Protein AF-A0A641MCK8-F1 (afdb_monomer_lite)

Organism: NCBI:txid291644

Radius of gyration: 27.76 Å; chains: 1; bounding box: 71×46×67 Å

Sequence (167 aa):
MERKKITFDSFIRGTICCVLIIGLLMLVERLSGVLLPFFLAWLIAYMIYPLVKLFQYKLRFKSRVLSIFCALISITIIGITAFYFLVPPMLEEFGKVKDLLVLYFTNGISHNSNVPQSLSDFIHENIDMNTLNRILSEENIINTIKNTVPKLWMLLSESINFLFSIL

Structure (mmCIF, N/CA/C/O backbone):
data_AF-A0A641MCK8-F1
#
_entry.id   AF-A0A641MCK8-F1
#
loop_
_atom_site.group_PDB
_atom_site.id
_atom_site.type_symbol
_atom_site.label_atom_id
_atom_site.label_alt_id
_atom_site.label_comp_id
_atom_site.label_asym_id
_atom_site.label_entity_id
_atom_site.label_seq_id
_atom_site.pdbx_PDB_ins_code
_atom_site.Cartn_x
_atom_site.Cartn_y
_atom_site.Cartn_z
_atom_site.occupancy
_atom_site.B_iso_or_equiv
_atom_site.auth_seq_id
_atom_site.auth_comp_id
_atom_site.auth_asym_id
_atom_site.auth_atom_id
_atom_site.pdbx_PDB_model_num
ATOM 1 N N . MET A 1 1 ? -54.831 -28.134 -7.114 1.00 45.59 1 MET A N 1
ATOM 2 C CA . MET A 1 1 ? -53.852 -27.030 -7.234 1.00 45.59 1 MET A CA 1
ATOM 3 C C . MET A 1 1 ? -54.202 -25.972 -6.199 1.00 45.59 1 MET A C 1
ATOM 5 O O . MET A 1 1 ? -55.122 -25.192 -6.414 1.00 45.59 1 MET A O 1
ATOM 9 N N . GLU A 1 2 ? -53.555 -26.008 -5.035 1.00 46.28 2 GLU A N 1
ATOM 10 C CA . GLU A 1 2 ? -53.846 -25.075 -3.943 1.00 46.28 2 GLU A CA 1
ATOM 11 C C . GLU A 1 2 ? -53.277 -23.687 -4.258 1.00 46.28 2 GLU A C 1
ATOM 13 O O . GLU A 1 2 ? -52.078 -23.506 -4.475 1.00 46.28 2 GLU A O 1
ATOM 18 N N . ARG A 1 3 ? -54.159 -22.687 -4.317 1.00 57.88 3 ARG A N 1
ATOM 19 C CA . ARG A 1 3 ? -53.800 -21.285 -4.546 1.00 57.88 3 ARG A CA 1
ATOM 20 C C . ARG A 1 3 ? -53.148 -20.743 -3.272 1.00 57.88 3 ARG A C 1
ATOM 22 O O . ARG A 1 3 ? -53.855 -20.313 -2.362 1.00 57.88 3 ARG A O 1
ATOM 29 N N . LYS A 1 4 ? -51.809 -20.761 -3.204 1.00 58.38 4 LYS A N 1
ATOM 30 C CA . LYS A 1 4 ? -51.037 -20.032 -2.183 1.00 58.38 4 LYS A CA 1
ATOM 31 C C . LYS A 1 4 ? -51.450 -18.562 -2.230 1.00 58.38 4 LYS A C 1
ATOM 33 O O . LYS A 1 4 ? -51.102 -17.838 -3.161 1.00 58.38 4 LYS A O 1
ATOM 38 N N . LYS A 1 5 ? -52.238 -18.133 -1.246 1.00 55.06 5 LYS A N 1
ATOM 39 C CA . LYS A 1 5 ? -52.561 -16.723 -1.048 1.00 55.06 5 LYS A CA 1
ATOM 40 C C . LYS A 1 5 ? -51.246 -16.022 -0.723 1.00 55.06 5 LYS A C 1
ATOM 42 O O . LYS A 1 5 ? -50.540 -16.443 0.189 1.00 55.06 5 LYS A O 1
ATOM 47 N N . ILE A 1 6 ? -50.903 -14.990 -1.487 1.00 61.06 6 ILE A N 1
ATOM 48 C CA . ILE A 1 6 ? -49.858 -14.047 -1.095 1.00 61.06 6 ILE A CA 1
ATOM 49 C C . ILE A 1 6 ? -50.398 -13.369 0.165 1.00 61.06 6 ILE A C 1
ATOM 51 O O . ILE A 1 6 ? -51.227 -12.467 0.094 1.00 61.06 6 ILE A O 1
ATOM 55 N N . THR A 1 7 ? -50.047 -13.903 1.331 1.00 70.75 7 THR A N 1
ATOM 56 C CA . THR A 1 7 ? -50.445 -13.330 2.612 1.00 70.75 7 THR A CA 1
ATOM 57 C C . THR A 1 7 ? -49.751 -11.979 2.725 1.00 70.75 7 THR A C 1
ATOM 59 O O . THR A 1 7 ? -48.529 -11.914 2.588 1.00 70.75 7 THR A O 1
ATOM 62 N N . PHE A 1 8 ? -50.514 -10.910 2.965 1.00 67.69 8 PHE A N 1
ATOM 63 C CA . PHE A 1 8 ? -49.993 -9.546 3.122 1.00 67.69 8 PHE A CA 1
ATOM 64 C C . PHE A 1 8 ? -48.802 -9.475 4.095 1.00 67.69 8 PHE A C 1
ATOM 66 O O . PHE A 1 8 ? -47.873 -8.716 3.848 1.00 67.69 8 PHE A O 1
ATOM 73 N N . ASP A 1 9 ? -48.764 -10.331 5.122 1.00 75.94 9 ASP A N 1
ATOM 74 C CA . ASP A 1 9 ? -47.626 -10.479 6.045 1.00 75.94 9 ASP A CA 1
ATOM 75 C C . ASP A 1 9 ? -46.297 -10.797 5.333 1.00 75.94 9 ASP A C 1
ATOM 77 O O . ASP A 1 9 ? -45.267 -10.176 5.597 1.00 75.94 9 ASP A O 1
ATOM 81 N N . SER A 1 10 ? -46.318 -11.722 4.369 1.00 76.81 10 SER A N 1
ATOM 82 C CA . SER A 1 10 ? -45.121 -12.113 3.622 1.00 76.81 10 SER A CA 1
ATOM 83 C C . SER A 1 10 ? -44.692 -11.036 2.622 1.00 76.81 10 SER A C 1
ATOM 85 O O . SER A 1 10 ? -43.500 -10.903 2.352 1.00 76.81 10 SER A O 1
ATOM 87 N N . PHE A 1 11 ? -45.643 -10.258 2.092 1.00 83.31 11 PHE A N 1
ATOM 88 C CA . PHE A 1 11 ? -45.353 -9.124 1.211 1.00 83.31 11 PHE A CA 1
ATOM 89 C C . PHE A 1 11 ? -44.727 -7.968 1.998 1.00 83.31 11 PHE A C 1
ATOM 91 O O . PHE A 1 11 ? -43.650 -7.507 1.640 1.00 83.31 11 PHE A O 1
ATOM 98 N N . ILE A 1 12 ? -45.329 -7.583 3.127 1.00 87.50 12 ILE A N 1
ATOM 99 C CA . ILE A 1 12 ? -44.845 -6.512 4.011 1.00 87.50 12 ILE A CA 1
ATOM 100 C C . ILE A 1 12 ? -43.439 -6.824 4.534 1.00 87.50 12 ILE A C 1
ATOM 102 O O . ILE A 1 12 ? -42.566 -5.958 4.508 1.00 87.50 12 ILE A O 1
ATOM 106 N N . ARG A 1 13 ? -43.180 -8.072 4.943 1.00 89.06 13 ARG A N 1
ATOM 107 C CA . ARG A 1 13 ? -41.845 -8.507 5.380 1.00 89.06 13 ARG A CA 1
ATOM 108 C C . ARG A 1 13 ? -40.806 -8.398 4.260 1.00 89.06 13 ARG A C 1
ATOM 110 O O . ARG A 1 13 ? -39.683 -7.966 4.512 1.00 89.06 13 ARG A O 1
ATOM 117 N N . GLY A 1 14 ? -41.189 -8.742 3.029 1.00 89.12 14 GLY A N 1
ATOM 118 C CA . GLY A 1 14 ? -40.351 -8.564 1.843 1.00 89.12 14 GLY A CA 1
ATOM 119 C C . GLY A 1 14 ? -40.072 -7.091 1.541 1.00 89.12 14 GLY A C 1
ATOM 120 O O . GLY A 1 14 ? -38.919 -6.713 1.355 1.00 89.12 14 GLY A O 1
ATOM 121 N N . THR A 1 15 ? -41.100 -6.239 1.570 1.00 91.44 15 THR A N 1
ATOM 122 C CA . THR A 1 15 ? -40.969 -4.800 1.306 1.00 91.44 15 THR A CA 1
ATOM 123 C C . THR A 1 15 ? -40.098 -4.104 2.349 1.00 91.44 15 THR A C 1
ATOM 125 O O . THR A 1 15 ? -39.221 -3.330 1.978 1.00 91.44 15 THR A O 1
ATOM 128 N N . ILE A 1 16 ? -40.268 -4.414 3.640 1.00 93.38 16 ILE A N 1
ATOM 129 C CA . ILE A 1 16 ? -39.422 -3.875 4.717 1.00 93.38 16 ILE A CA 1
ATOM 130 C C . ILE A 1 16 ? -37.962 -4.295 4.523 1.00 93.38 16 ILE A C 1
ATOM 132 O O . ILE A 1 16 ? -37.068 -3.467 4.675 1.00 93.38 16 ILE A O 1
ATOM 136 N N . CYS A 1 17 ? -37.709 -5.550 4.138 1.00 92.00 17 CYS A N 1
ATOM 137 C CA . CYS A 1 17 ? -36.357 -6.032 3.855 1.00 92.00 17 CYS A CA 1
ATOM 138 C C . CYS A 1 17 ? -35.734 -5.300 2.655 1.00 92.00 17 CYS A C 1
ATOM 140 O O . CYS A 1 17 ? -34.597 -4.841 2.738 1.00 92.00 17 CYS A O 1
ATOM 142 N N . CYS A 1 18 ? -36.491 -5.107 1.569 1.00 92.44 18 CYS A N 1
ATOM 143 C CA . CYS A 1 18 ? -36.036 -4.328 0.416 1.00 92.44 18 CYS A CA 1
ATOM 144 C C . CYS A 1 18 ? -35.715 -2.876 0.788 1.00 92.44 18 CYS A C 1
ATOM 146 O O . CYS A 1 18 ? -34.659 -2.381 0.406 1.00 92.44 18 CYS A O 1
ATOM 148 N N . VAL A 1 19 ? -36.577 -2.204 1.557 1.00 95.25 19 VAL A N 1
ATOM 149 C CA . VAL A 1 19 ? -36.331 -0.826 2.017 1.00 95.25 19 VAL A CA 1
ATOM 150 C C . VAL A 1 19 ? -35.104 -0.759 2.927 1.00 95.25 19 VAL A C 1
ATOM 152 O O . VAL A 1 19 ? -34.295 0.152 2.779 1.00 95.25 19 VAL A O 1
ATOM 155 N N . LEU A 1 20 ? -34.913 -1.739 3.815 1.00 95.00 20 LEU A N 1
ATOM 156 C CA . LEU A 1 20 ? -33.715 -1.839 4.652 1.00 95.00 20 LEU A CA 1
ATOM 157 C C . LEU A 1 20 ? -32.442 -2.019 3.823 1.00 95.00 20 LEU A C 1
ATOM 159 O O . LEU A 1 20 ? -31.460 -1.328 4.074 1.00 95.00 20 LEU A O 1
ATOM 163 N N . ILE A 1 21 ? -32.455 -2.908 2.828 1.00 94.62 21 ILE A N 1
ATOM 164 C CA . ILE A 1 21 ? -31.308 -3.137 1.940 1.00 94.62 21 ILE A CA 1
ATOM 165 C C . ILE A 1 21 ? -30.988 -1.870 1.144 1.00 94.62 21 ILE A C 1
ATOM 167 O O . ILE A 1 21 ? -29.831 -1.468 1.093 1.00 94.62 21 ILE A O 1
ATOM 171 N N . ILE A 1 22 ? -31.997 -1.207 0.571 1.00 94.12 22 ILE A N 1
ATOM 172 C CA . ILE A 1 22 ? -31.810 0.045 -0.177 1.00 94.12 22 ILE A CA 1
ATOM 173 C C . ILE A 1 22 ? -31.269 1.144 0.743 1.00 94.12 22 ILE A C 1
ATOM 175 O O . ILE A 1 22 ? -30.312 1.823 0.383 1.00 94.12 22 ILE A O 1
ATOM 179 N N . GLY A 1 23 ? -31.820 1.286 1.951 1.00 92.56 23 GLY A N 1
ATOM 180 C CA . GLY A 1 23 ? -31.334 2.243 2.944 1.00 92.56 23 GLY A CA 1
ATOM 181 C C . GLY A 1 23 ? -29.886 1.975 3.358 1.00 92.56 23 GLY A C 1
ATOM 182 O O . GLY A 1 23 ? -29.091 2.908 3.444 1.00 92.56 23 GLY A O 1
ATOM 183 N N . LEU A 1 24 ? -29.516 0.705 3.550 1.00 89.81 24 LEU A N 1
ATOM 184 C CA . LEU A 1 24 ? -28.142 0.308 3.854 1.00 89.81 24 LEU A CA 1
ATOM 185 C C . LEU A 1 24 ? -27.202 0.595 2.677 1.00 89.81 24 LEU A C 1
ATOM 187 O O . LEU A 1 24 ? -26.108 1.105 2.894 1.00 89.81 24 LEU A O 1
ATOM 191 N N . LEU A 1 25 ? -27.624 0.318 1.441 1.00 87.94 25 LEU A N 1
ATOM 192 C CA . LEU A 1 25 ? -26.844 0.619 0.240 1.00 87.94 25 LEU A CA 1
ATOM 193 C C . LEU A 1 25 ? -26.625 2.126 0.072 1.00 87.94 25 LEU A C 1
ATOM 195 O O . LEU A 1 25 ? -25.490 2.533 -0.143 1.00 87.94 25 LEU A O 1
ATOM 199 N N . MET A 1 26 ? -27.656 2.959 0.262 1.00 87.50 26 MET A N 1
ATOM 200 C CA . MET A 1 26 ? -27.512 4.423 0.219 1.00 87.50 26 MET A CA 1
ATOM 201 C C . MET A 1 26 ? -26.602 4.947 1.338 1.00 87.50 26 MET A C 1
ATOM 203 O O . MET A 1 26 ? -25.835 5.889 1.132 1.00 87.50 26 MET A O 1
ATOM 207 N N . LEU A 1 27 ? -26.660 4.332 2.524 1.00 84.38 27 LEU A N 1
ATOM 208 C CA . LEU A 1 27 ? -25.774 4.665 3.637 1.00 84.38 27 LEU A CA 1
ATOM 209 C C . LEU A 1 27 ? -24.323 4.303 3.304 1.00 84.38 27 LEU A C 1
ATOM 211 O O . LEU A 1 27 ? -23.433 5.130 3.480 1.00 84.38 27 LEU A O 1
ATOM 215 N N . VAL A 1 28 ? -24.084 3.097 2.785 1.00 82.69 28 VAL A N 1
ATOM 216 C CA . VAL A 1 28 ? -22.754 2.645 2.363 1.00 82.69 28 VAL A CA 1
ATOM 217 C C . VAL A 1 28 ? -22.229 3.504 1.224 1.00 82.69 28 VAL A C 1
ATOM 219 O O . VAL A 1 28 ? -21.077 3.896 1.286 1.00 82.69 28 VAL A O 1
ATOM 222 N N . GLU A 1 29 ? -23.036 3.863 0.229 1.00 82.56 29 GLU A N 1
ATOM 223 C CA . GLU A 1 29 ? -22.617 4.720 -0.885 1.00 82.56 29 GLU A CA 1
ATOM 224 C C . GLU A 1 29 ? -22.204 6.115 -0.396 1.00 82.56 29 GLU A C 1
ATOM 226 O O . GLU A 1 29 ? -21.152 6.628 -0.780 1.00 82.56 29 GLU A O 1
ATOM 231 N N . ARG A 1 30 ? -22.964 6.695 0.541 1.00 80.06 30 ARG A N 1
ATOM 232 C CA . ARG A 1 30 ? -22.632 7.997 1.130 1.00 80.06 30 ARG A CA 1
ATOM 233 C C . ARG A 1 30 ? -21.417 7.943 2.053 1.00 80.06 30 ARG A C 1
ATOM 235 O O . ARG A 1 30 ? -20.645 8.898 2.091 1.00 80.06 30 ARG A O 1
ATOM 242 N N . LEU A 1 31 ? -21.234 6.846 2.787 1.00 76.75 31 LEU A N 1
ATOM 243 C CA . LEU A 1 31 ? -20.075 6.650 3.657 1.00 76.75 31 LEU A CA 1
ATOM 244 C C . LEU A 1 31 ? -18.862 6.101 2.906 1.00 76.75 31 LEU A C 1
ATOM 246 O O . LEU A 1 31 ? -17.759 6.220 3.424 1.00 76.75 31 LEU A O 1
ATOM 250 N N . SER A 1 32 ? -19.017 5.542 1.703 1.00 72.44 32 SER A N 1
ATOM 251 C CA . SER A 1 32 ? -17.943 4.905 0.929 1.00 72.44 32 SER A CA 1
ATOM 252 C C . SER A 1 32 ? -16.790 5.868 0.669 1.00 72.44 32 SER A C 1
ATOM 254 O O . SER A 1 32 ? -15.642 5.432 0.636 1.00 72.44 32 SER A O 1
ATOM 256 N N . GLY A 1 33 ? -17.074 7.170 0.554 1.00 75.94 33 GLY A N 1
ATOM 257 C CA . GLY A 1 33 ? -16.044 8.206 0.447 1.00 75.94 33 GLY A CA 1
ATOM 258 C C . GLY A 1 33 ? -15.035 8.190 1.602 1.00 75.94 33 GLY A C 1
ATOM 259 O O . GLY A 1 33 ? -13.867 8.477 1.382 1.00 75.94 33 GLY A O 1
ATOM 260 N N . VAL A 1 34 ? -15.448 7.775 2.804 1.00 78.94 34 VAL A N 1
ATOM 261 C CA . VAL A 1 34 ? -14.597 7.705 4.009 1.00 78.94 34 VAL A CA 1
ATOM 262 C C . VAL A 1 34 ? -14.321 6.255 4.431 1.00 78.94 34 VAL A C 1
ATOM 264 O O . VAL A 1 34 ? -13.250 5.932 4.939 1.00 78.94 34 VAL A O 1
ATOM 267 N N . LEU A 1 35 ? -15.262 5.342 4.193 1.00 80.12 35 LEU A N 1
ATOM 268 C CA . LEU A 1 35 ? -15.171 3.943 4.599 1.00 80.12 35 LEU A CA 1
ATOM 269 C C . LEU A 1 35 ? -14.120 3.186 3.789 1.00 80.12 35 LEU A C 1
ATOM 271 O O . LEU A 1 35 ? -13.372 2.393 4.350 1.00 80.12 35 LEU A O 1
ATOM 275 N N . LEU A 1 36 ? -14.053 3.433 2.480 1.00 78.50 36 LEU A N 1
ATOM 276 C CA . LEU A 1 36 ? -13.127 2.757 1.574 1.00 78.50 36 LEU A CA 1
ATOM 277 C C . LEU A 1 36 ? -11.661 3.141 1.866 1.00 78.50 36 LEU A C 1
ATOM 279 O O . LEU A 1 36 ? -10.859 2.232 2.093 1.00 78.50 36 LEU A O 1
ATOM 283 N N . PRO A 1 37 ? -11.290 4.435 1.966 1.00 78.06 37 PRO A N 1
ATOM 284 C CA . PRO A 1 37 ? -9.949 4.822 2.413 1.00 78.06 37 PRO A CA 1
ATOM 285 C C . PRO A 1 37 ? -9.637 4.367 3.847 1.00 78.06 37 PRO A C 1
ATOM 287 O O . PRO A 1 37 ? -8.511 3.944 4.104 1.00 78.06 37 PRO A O 1
ATOM 290 N N . PHE A 1 38 ? -10.609 4.370 4.769 1.00 79.75 38 PHE A N 1
ATOM 291 C CA . PHE A 1 38 ? -10.412 3.861 6.132 1.00 79.75 38 PHE A CA 1
ATOM 292 C C . PHE A 1 38 ? -10.142 2.350 6.165 1.00 79.75 38 PHE A C 1
ATOM 294 O O . PHE A 1 38 ? -9.190 1.900 6.803 1.00 79.75 38 PHE A O 1
ATOM 301 N N . PHE A 1 39 ? -10.942 1.561 5.445 1.00 82.81 39 PHE A N 1
ATOM 302 C CA . PHE A 1 39 ? -10.757 0.117 5.316 1.00 82.81 39 PHE A CA 1
ATOM 303 C C . PHE A 1 39 ? -9.405 -0.207 4.681 1.00 82.81 39 PHE A C 1
ATOM 305 O O . PHE A 1 39 ? -8.692 -1.084 5.165 1.00 82.81 39 PHE A O 1
ATOM 312 N N . LEU A 1 40 ? -9.017 0.543 3.646 1.00 84.00 40 LEU A N 1
ATOM 313 C CA . LEU A 1 40 ? -7.728 0.383 2.984 1.00 84.00 40 LEU A CA 1
ATOM 314 C C . LEU A 1 40 ? -6.562 0.721 3.924 1.00 84.00 40 LEU A C 1
ATOM 316 O O . LEU A 1 40 ? -5.610 -0.049 4.018 1.00 84.00 40 LEU A O 1
ATOM 320 N N . ALA A 1 41 ? -6.648 1.826 4.669 1.00 83.25 41 ALA A N 1
ATOM 321 C CA . ALA A 1 41 ? -5.639 2.200 5.657 1.00 83.25 41 ALA A CA 1
ATOM 322 C C . ALA A 1 41 ? -5.514 1.147 6.769 1.00 83.25 41 ALA A C 1
ATOM 324 O O . ALA A 1 41 ? -4.404 0.769 7.145 1.00 83.25 41 ALA A O 1
ATOM 325 N N . TRP A 1 42 ? -6.641 0.626 7.260 1.00 86.94 42 TRP A N 1
ATOM 326 C CA . TRP A 1 42 ? -6.667 -0.445 8.252 1.00 86.94 42 TRP A CA 1
ATOM 327 C C . TRP A 1 42 ? -6.063 -1.750 7.717 1.00 86.94 42 TRP A C 1
ATOM 329 O O . TRP A 1 42 ? -5.253 -2.371 8.405 1.00 86.94 42 TRP A O 1
ATOM 339 N N . LEU A 1 43 ? -6.383 -2.133 6.477 1.00 85.38 43 LEU A N 1
ATOM 340 C CA . LEU A 1 43 ? -5.808 -3.297 5.801 1.00 85.38 43 LEU A CA 1
ATOM 341 C C . LEU A 1 43 ? -4.283 -3.166 5.670 1.00 85.38 43 LEU A C 1
ATOM 343 O O . LEU A 1 43 ? -3.546 -4.087 6.025 1.00 85.38 43 LEU A O 1
ATOM 347 N N . ILE A 1 44 ? -3.801 -2.003 5.219 1.00 83.06 44 ILE A N 1
ATOM 348 C CA . ILE A 1 44 ? -2.366 -1.705 5.109 1.00 83.06 44 ILE A CA 1
ATOM 349 C C . ILE A 1 44 ? -1.704 -1.777 6.490 1.00 83.06 44 ILE A C 1
ATOM 351 O O . ILE A 1 44 ? -0.671 -2.426 6.651 1.00 83.06 44 ILE A O 1
ATOM 355 N N . ALA A 1 45 ? -2.311 -1.168 7.511 1.00 86.12 45 ALA A N 1
ATOM 356 C CA . ALA A 1 45 ? -1.800 -1.216 8.876 1.00 86.12 45 ALA A CA 1
ATOM 357 C C . ALA A 1 45 ? -1.723 -2.657 9.407 1.00 86.12 45 ALA A C 1
ATOM 359 O O . ALA A 1 45 ? -0.732 -3.026 10.041 1.00 86.12 45 ALA A O 1
ATOM 360 N N . TYR A 1 46 ? -2.726 -3.488 9.109 1.00 87.81 46 TYR A N 1
ATOM 361 C CA . TYR A 1 46 ? -2.738 -4.902 9.473 1.00 87.81 46 TYR A CA 1
ATOM 362 C C . TYR A 1 46 ? -1.612 -5.684 8.781 1.00 87.81 46 TYR A C 1
ATOM 364 O O . TYR A 1 46 ? -0.945 -6.483 9.434 1.00 87.81 46 TYR A O 1
ATOM 372 N N . MET A 1 47 ? -1.333 -5.413 7.500 1.00 83.75 47 MET A N 1
ATOM 373 C CA . MET A 1 47 ? -0.206 -6.029 6.783 1.00 83.75 47 MET A CA 1
ATOM 374 C C . MET A 1 47 ? 1.162 -5.590 7.321 1.00 83.75 47 MET A C 1
ATOM 376 O O . MET A 1 47 ? 2.094 -6.390 7.371 1.00 83.75 47 MET A O 1
ATOM 380 N N . ILE A 1 48 ? 1.291 -4.337 7.760 1.00 84.44 48 ILE A N 1
ATOM 381 C CA . ILE A 1 48 ? 2.534 -3.797 8.333 1.00 84.44 48 ILE A CA 1
ATOM 382 C C . ILE A 1 48 ? 2.756 -4.299 9.771 1.00 84.44 48 ILE A C 1
ATOM 384 O O . ILE A 1 48 ? 3.897 -4.480 10.199 1.00 84.44 48 ILE A O 1
ATOM 388 N N . TYR A 1 49 ? 1.692 -4.576 10.526 1.00 85.00 49 TYR A N 1
ATOM 389 C CA . TYR A 1 49 ? 1.759 -5.016 11.923 1.00 85.00 49 TYR A CA 1
ATOM 390 C C . TYR A 1 49 ? 2.697 -6.211 12.207 1.00 85.00 49 TYR A C 1
ATOM 392 O O . TYR A 1 49 ? 3.514 -6.099 13.129 1.00 85.00 49 TYR A O 1
ATOM 400 N N . PRO A 1 50 ? 2.665 -7.341 11.466 1.00 83.75 50 PRO A N 1
ATOM 401 C CA . PRO A 1 50 ? 3.609 -8.440 11.683 1.00 83.75 50 PRO A CA 1
ATOM 402 C C . PRO A 1 50 ? 5.062 -8.015 11.445 1.00 83.75 50 PRO A C 1
ATOM 404 O O . PRO A 1 50 ? 5.953 -8.461 12.170 1.00 83.75 50 PRO A O 1
ATOM 407 N N . LEU A 1 51 ? 5.308 -7.107 10.496 1.00 78.56 51 LEU A N 1
ATOM 408 C CA . LEU A 1 51 ? 6.638 -6.559 10.250 1.00 78.56 51 LEU A CA 1
ATOM 409 C C . LEU A 1 51 ? 7.101 -5.678 11.418 1.00 78.56 51 LEU A C 1
ATOM 411 O O . LEU A 1 51 ? 8.211 -5.846 11.917 1.00 78.56 51 LEU A O 1
ATOM 415 N N . VAL A 1 52 ? 6.231 -4.806 11.933 1.00 80.12 52 VAL A N 1
ATOM 416 C CA . VAL A 1 52 ? 6.510 -4.009 13.142 1.00 80.12 52 VAL A CA 1
ATOM 417 C C . VAL A 1 52 ? 6.826 -4.923 14.326 1.00 80.12 52 VAL A C 1
ATOM 419 O O . VAL A 1 52 ? 7.764 -4.663 15.079 1.00 80.12 52 VAL A O 1
ATOM 422 N N . LYS A 1 53 ? 6.092 -6.032 14.467 1.00 78.69 53 LYS A N 1
ATOM 423 C CA . LYS A 1 53 ? 6.336 -7.042 15.501 1.00 78.69 53 LYS A CA 1
ATOM 424 C C . LYS A 1 53 ? 7.707 -7.709 15.325 1.00 78.69 53 LYS A C 1
ATOM 426 O O . LYS A 1 53 ? 8.418 -7.896 16.308 1.00 78.69 53 LYS A O 1
ATOM 431 N N . LEU A 1 54 ? 8.132 -8.007 14.097 1.00 78.00 54 LEU A N 1
ATOM 432 C CA . LEU A 1 54 ? 9.485 -8.511 13.836 1.00 78.00 54 LEU A CA 1
ATOM 433 C C . LEU A 1 54 ? 10.558 -7.516 14.301 1.00 78.00 54 LEU A C 1
ATOM 435 O O . LEU A 1 54 ? 11.482 -7.918 15.003 1.00 78.00 54 LEU A O 1
ATOM 439 N N . PHE A 1 55 ? 10.409 -6.224 14.007 1.00 73.75 55 PHE A N 1
ATOM 440 C CA . PHE A 1 55 ? 11.347 -5.199 14.483 1.00 73.75 55 PHE A CA 1
ATOM 441 C C . PHE A 1 55 ? 11.327 -5.034 16.010 1.00 73.75 55 PHE A C 1
ATOM 443 O O . PHE A 1 55 ? 12.381 -4.948 16.640 1.00 73.75 55 PHE A O 1
ATOM 450 N N . GLN A 1 56 ? 10.148 -5.055 16.631 1.00 69.56 56 GLN A N 1
ATOM 451 C CA . GLN A 1 56 ? 10.013 -4.880 18.076 1.00 69.56 56 GLN A CA 1
ATOM 452 C C . GLN A 1 56 ? 10.602 -6.062 18.861 1.00 69.56 56 GLN A C 1
ATOM 454 O O . GLN A 1 56 ? 11.354 -5.864 19.815 1.00 69.56 56 GLN A O 1
ATOM 459 N N . TYR A 1 57 ? 10.282 -7.296 18.463 1.00 70.94 57 TYR A N 1
ATOM 460 C CA . TYR A 1 57 ? 10.653 -8.493 19.222 1.00 70.94 57 TYR A CA 1
ATOM 461 C C . TYR A 1 57 ? 12.015 -9.069 18.814 1.00 70.94 57 TYR A C 1
ATOM 463 O O . TYR A 1 57 ? 12.738 -9.564 19.677 1.00 70.94 57 TYR A O 1
ATOM 471 N N . LYS A 1 58 ? 12.401 -8.985 17.533 1.00 65.06 58 LYS A N 1
ATOM 472 C CA . LYS A 1 58 ? 13.672 -9.542 17.036 1.00 65.06 58 LYS A CA 1
ATOM 473 C C . LYS A 1 58 ? 14.830 -8.545 17.135 1.00 65.06 58 LYS A C 1
ATOM 475 O O . LYS A 1 58 ? 15.943 -8.963 17.430 1.00 65.06 58 LYS A O 1
ATOM 480 N N . LEU A 1 59 ? 14.570 -7.244 16.958 1.00 64.38 59 LEU A N 1
ATOM 481 C CA . LEU A 1 59 ? 15.576 -6.176 17.093 1.00 64.38 59 LEU A CA 1
ATOM 482 C C . LEU A 1 59 ? 15.589 -5.502 18.482 1.00 64.38 59 LEU A C 1
ATOM 484 O O . LEU A 1 59 ? 16.431 -4.646 18.733 1.00 64.38 59 LEU A O 1
ATOM 488 N N . ARG A 1 60 ? 14.699 -5.914 19.405 1.00 69.56 60 ARG A N 1
ATOM 489 C CA . ARG A 1 60 ? 14.604 -5.429 20.802 1.00 69.56 60 ARG A CA 1
ATOM 490 C C . ARG A 1 60 ? 14.446 -3.907 20.945 1.00 69.56 60 ARG A C 1
ATOM 492 O O . ARG A 1 60 ? 14.912 -3.317 21.922 1.00 69.56 60 ARG A O 1
ATOM 499 N N . PHE A 1 61 ? 13.757 -3.250 20.015 1.00 62.94 61 PHE A N 1
ATOM 500 C CA . PHE A 1 61 ? 13.467 -1.825 20.159 1.00 62.94 61 PHE A CA 1
ATOM 501 C C . PHE A 1 61 ? 12.554 -1.566 21.368 1.00 62.94 61 PHE A C 1
ATOM 503 O O . PHE A 1 61 ? 11.423 -2.042 21.441 1.00 62.94 61 PHE A O 1
ATOM 510 N N . LYS A 1 62 ? 13.053 -0.774 22.325 1.00 64.56 62 LYS A N 1
ATOM 511 C CA . LYS A 1 62 ? 12.385 -0.478 23.605 1.00 64.56 62 LYS A CA 1
ATOM 512 C C . LYS A 1 62 ? 11.145 0.421 23.461 1.00 64.56 62 LYS A C 1
ATOM 514 O O . LYS A 1 62 ? 10.316 0.458 24.363 1.00 64.56 62 LYS A O 1
ATOM 519 N N . SER A 1 63 ? 10.998 1.122 22.330 1.00 71.81 63 SER A N 1
ATOM 520 C CA . SER A 1 63 ? 9.861 2.004 22.027 1.00 71.81 63 SER A CA 1
ATOM 521 C C . SER A 1 63 ? 9.036 1.482 20.847 1.00 71.81 63 SER A C 1
ATOM 523 O O . SER A 1 63 ? 9.563 1.204 19.764 1.00 71.81 63 SER A O 1
ATOM 525 N N . ARG A 1 64 ? 7.712 1.396 21.047 1.00 74.00 64 ARG A N 1
ATOM 526 C CA . ARG A 1 64 ? 6.736 0.981 20.024 1.00 74.00 64 ARG A CA 1
ATOM 527 C C . ARG A 1 64 ? 6.715 1.943 18.835 1.00 74.00 64 ARG A C 1
ATOM 529 O O . ARG A 1 64 ? 6.653 1.494 17.696 1.00 74.00 64 ARG A O 1
ATOM 536 N N . VAL A 1 65 ? 6.825 3.248 19.095 1.00 79.00 65 VAL A N 1
ATOM 537 C CA . VAL A 1 65 ? 6.838 4.294 18.056 1.00 79.00 65 VAL A CA 1
ATOM 538 C C . VAL A 1 65 ? 8.068 4.151 17.163 1.00 79.00 65 VAL A C 1
ATOM 540 O O . VAL A 1 65 ? 7.954 4.194 15.941 1.00 79.00 65 VAL A O 1
ATOM 543 N N . LEU A 1 66 ? 9.230 3.886 17.767 1.00 78.69 66 LEU A N 1
ATOM 544 C CA . LEU A 1 66 ? 10.483 3.717 17.031 1.00 78.69 66 LEU A CA 1
ATOM 545 C C . LEU A 1 66 ? 10.453 2.471 16.133 1.00 78.69 66 LEU A C 1
ATOM 547 O O . LEU A 1 66 ? 10.943 2.508 15.010 1.00 78.69 66 LEU A O 1
ATOM 551 N N . SER A 1 67 ? 9.801 1.395 16.590 1.00 77.94 67 SER A N 1
ATOM 552 C CA . SER A 1 67 ? 9.614 0.175 15.790 1.00 77.94 67 SER A CA 1
ATOM 553 C C . SER A 1 67 ? 8.715 0.409 14.572 1.00 77.94 67 SER A C 1
ATOM 555 O O . SER A 1 67 ? 9.001 -0.117 13.500 1.00 77.94 67 SER A O 1
ATOM 557 N N . ILE A 1 68 ? 7.650 1.210 14.715 1.00 82.81 68 ILE A N 1
ATOM 558 C CA . ILE A 1 68 ? 6.757 1.572 13.601 1.00 82.81 68 ILE A CA 1
ATOM 559 C C . ILE A 1 68 ? 7.513 2.408 12.563 1.00 82.81 68 ILE A C 1
ATOM 561 O O . ILE A 1 68 ? 7.469 2.087 11.377 1.00 82.81 68 ILE A O 1
ATOM 565 N N . PHE A 1 69 ? 8.253 3.430 13.005 1.00 84.12 69 PHE A N 1
ATOM 566 C CA . PHE A 1 69 ? 9.071 4.259 12.116 1.00 84.12 69 PHE A CA 1
ATOM 567 C C . PHE A 1 69 ? 10.144 3.443 11.386 1.00 84.12 69 PHE A C 1
ATOM 569 O O . PHE A 1 69 ? 10.265 3.551 10.168 1.00 84.12 69 PHE A O 1
ATOM 576 N N . CYS A 1 70 ? 10.881 2.581 12.094 1.00 82.06 70 CYS A N 1
ATOM 577 C CA . CYS A 1 70 ? 11.872 1.705 11.468 1.00 82.06 70 CYS A CA 1
ATOM 578 C C . CYS A 1 70 ? 11.246 0.735 10.460 1.00 82.06 70 CYS A C 1
ATOM 580 O O . CYS A 1 70 ? 11.810 0.548 9.386 1.00 82.06 70 CYS A O 1
ATOM 582 N N . ALA A 1 71 ? 10.089 0.140 10.768 1.00 83.25 71 ALA A N 1
ATOM 583 C CA . ALA A 1 71 ? 9.406 -0.761 9.843 1.00 83.25 71 ALA A CA 1
ATOM 584 C C . ALA A 1 71 ? 8.955 -0.033 8.567 1.00 83.25 71 ALA A C 1
ATOM 586 O O . ALA A 1 71 ? 9.197 -0.530 7.470 1.00 83.25 71 ALA A O 1
ATOM 587 N N . LEU A 1 72 ? 8.367 1.163 8.698 1.00 84.56 72 LEU A N 1
ATOM 588 C CA . LEU A 1 72 ? 7.973 1.993 7.555 1.00 84.56 72 LEU A CA 1
ATOM 589 C C . LEU A 1 72 ? 9.179 2.384 6.695 1.00 84.56 72 LEU A C 1
ATOM 591 O O . LEU A 1 72 ? 9.149 2.194 5.483 1.00 84.56 72 LEU A O 1
ATOM 595 N N . ILE A 1 73 ? 10.261 2.867 7.311 1.00 86.25 73 ILE A N 1
ATOM 596 C CA . ILE A 1 73 ? 11.493 3.236 6.599 1.00 86.25 73 ILE A CA 1
ATOM 597 C C . ILE A 1 73 ? 12.092 2.020 5.888 1.00 86.25 73 ILE A C 1
ATOM 599 O O . ILE A 1 73 ? 12.478 2.117 4.727 1.00 86.25 73 ILE A O 1
ATOM 603 N N . SER A 1 74 ? 12.134 0.863 6.550 1.00 85.88 74 SER A N 1
ATOM 604 C CA . SER A 1 74 ? 12.672 -0.359 5.957 1.00 85.88 74 SER A CA 1
ATOM 605 C C . SER A 1 74 ? 11.860 -0.815 4.747 1.00 85.88 74 SER A C 1
ATOM 607 O O . SER A 1 74 ? 12.465 -1.200 3.751 1.00 85.88 74 SER A O 1
ATOM 609 N N . ILE A 1 75 ? 10.522 -0.761 4.802 1.00 86.19 75 ILE A N 1
ATOM 610 C CA . ILE A 1 75 ? 9.663 -1.072 3.646 1.00 86.19 75 ILE A CA 1
ATOM 611 C C . ILE A 1 75 ? 9.969 -0.112 2.498 1.00 86.19 75 ILE A C 1
ATOM 613 O O . ILE A 1 75 ? 10.155 -0.558 1.370 1.00 86.19 75 ILE A O 1
ATOM 617 N N . THR A 1 76 ? 10.053 1.188 2.781 1.00 87.44 76 THR A N 1
ATOM 618 C CA . THR A 1 76 ? 10.316 2.209 1.763 1.00 87.44 76 THR A CA 1
ATOM 619 C C . THR A 1 76 ? 11.676 2.008 1.104 1.00 87.44 76 THR A C 1
ATOM 621 O O . THR A 1 76 ? 11.765 2.031 -0.118 1.00 87.44 76 THR A O 1
ATOM 624 N N . ILE A 1 77 ? 12.729 1.752 1.886 1.00 88.50 77 ILE A N 1
ATOM 625 C CA . ILE A 1 77 ? 14.073 1.502 1.351 1.00 88.50 77 ILE A CA 1
ATOM 626 C C . ILE A 1 77 ? 14.076 0.232 0.503 1.00 88.50 77 ILE A C 1
ATOM 628 O O . ILE A 1 77 ? 14.520 0.279 -0.636 1.00 88.50 77 ILE A O 1
ATOM 632 N N . ILE A 1 78 ? 13.534 -0.880 1.011 1.00 89.25 78 ILE A N 1
ATOM 633 C CA . ILE A 1 78 ? 13.470 -2.141 0.258 1.00 89.25 78 ILE A CA 1
ATOM 634 C C . ILE A 1 78 ? 12.671 -1.952 -1.034 1.00 89.25 78 ILE A C 1
ATOM 636 O O . ILE A 1 78 ? 13.100 -2.426 -2.079 1.00 89.25 78 ILE A O 1
ATOM 640 N N . GLY A 1 79 ? 11.548 -1.234 -0.984 1.00 87.94 79 GLY A N 1
ATOM 641 C CA . GLY A 1 79 ? 10.720 -0.939 -2.149 1.00 87.94 79 GLY A CA 1
ATOM 642 C C . GLY A 1 79 ? 11.450 -0.097 -3.193 1.00 87.94 79 GLY A C 1
ATOM 643 O O . GLY A 1 79 ? 11.454 -0.461 -4.364 1.00 87.94 79 GLY A O 1
ATOM 644 N N . ILE A 1 80 ? 12.118 0.986 -2.781 1.00 88.75 80 ILE A N 1
ATOM 645 C CA . ILE A 1 80 ? 12.897 1.844 -3.688 1.00 88.75 80 ILE A CA 1
ATOM 646 C C . ILE A 1 80 ? 14.084 1.075 -4.265 1.00 88.75 80 ILE A C 1
ATOM 648 O O . ILE A 1 80 ? 14.310 1.125 -5.470 1.00 88.75 80 ILE A O 1
ATOM 652 N N . THR A 1 81 ? 14.826 0.338 -3.438 1.00 88.81 81 THR A N 1
ATOM 653 C CA . THR A 1 81 ? 15.958 -0.476 -3.889 1.00 88.81 81 THR A CA 1
ATOM 654 C C . THR A 1 81 ? 15.501 -1.567 -4.850 1.00 88.81 81 THR A C 1
ATOM 656 O O . THR A 1 81 ? 16.121 -1.739 -5.893 1.00 88.81 81 THR A O 1
ATOM 659 N N . ALA A 1 82 ? 14.404 -2.267 -4.556 1.00 87.69 82 ALA A N 1
ATOM 660 C CA . ALA A 1 82 ? 13.845 -3.276 -5.447 1.00 87.69 82 ALA A CA 1
ATOM 661 C C . ALA A 1 82 ? 13.361 -2.655 -6.759 1.00 87.69 82 ALA A C 1
ATOM 663 O O . ALA A 1 82 ? 13.640 -3.200 -7.817 1.00 87.69 82 ALA A O 1
ATOM 664 N N . PHE A 1 83 ? 12.698 -1.498 -6.720 1.00 86.06 83 PHE A N 1
ATOM 665 C CA . PHE A 1 83 ? 12.261 -0.803 -7.928 1.00 86.06 83 PHE A CA 1
ATOM 666 C C . PHE A 1 83 ? 13.459 -0.353 -8.771 1.00 86.06 83 PHE A C 1
ATOM 668 O O . PHE A 1 83 ? 13.523 -0.652 -9.957 1.00 86.06 83 PHE A O 1
ATOM 675 N N . TYR A 1 84 ? 14.457 0.282 -8.156 1.00 86.19 84 TYR A N 1
ATOM 676 C CA . TYR A 1 84 ? 15.666 0.726 -8.847 1.00 86.19 84 TYR A CA 1
ATOM 677 C C . TYR A 1 84 ? 16.519 -0.437 -9.359 1.00 86.19 84 TYR A C 1
ATOM 679 O O . TYR A 1 84 ? 17.224 -0.278 -10.341 1.00 86.19 84 T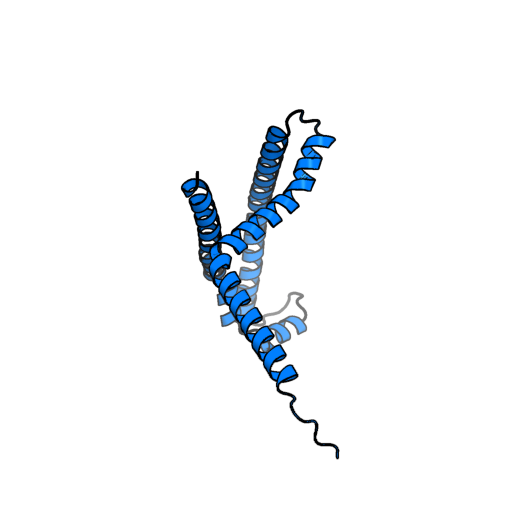YR A O 1
ATOM 687 N N . PHE A 1 85 ? 16.476 -1.603 -8.717 1.00 86.19 85 PHE A N 1
ATOM 688 C CA . PHE A 1 85 ? 17.218 -2.773 -9.175 1.00 86.19 85 PHE A CA 1
ATOM 689 C C . PHE A 1 85 ? 16.457 -3.582 -10.226 1.00 86.19 85 PHE A C 1
ATOM 691 O O . PHE A 1 85 ? 17.086 -4.152 -11.102 1.00 86.19 85 PHE A O 1
ATOM 698 N N . LEU A 1 86 ? 15.125 -3.656 -10.146 1.00 81.00 86 LEU A N 1
ATOM 699 C CA . LEU A 1 86 ? 14.306 -4.532 -10.986 1.00 81.00 86 LEU A CA 1
ATOM 700 C C . LEU A 1 86 ? 13.790 -3.829 -12.246 1.00 81.00 86 LEU A C 1
ATOM 702 O O . LEU A 1 86 ? 13.712 -4.451 -13.297 1.00 81.00 86 LEU A O 1
ATOM 706 N N . VAL A 1 87 ? 13.461 -2.538 -12.168 1.00 81.69 87 VAL A N 1
ATOM 707 C CA . VAL A 1 87 ? 12.947 -1.773 -13.315 1.00 81.69 87 VAL A CA 1
ATOM 708 C C . VAL A 1 87 ? 13.975 -1.626 -14.439 1.00 81.69 87 VAL A C 1
ATOM 710 O O . VAL A 1 87 ? 13.618 -1.968 -15.562 1.00 81.69 87 VAL A O 1
ATOM 713 N N . PRO A 1 88 ? 15.229 -1.187 -14.207 1.00 82.12 88 PRO A N 1
ATOM 714 C CA . PRO A 1 88 ? 16.207 -1.075 -15.289 1.00 82.12 88 PRO A CA 1
ATOM 715 C C . PRO A 1 88 ? 16.456 -2.380 -16.062 1.00 82.12 88 PRO A C 1
ATOM 717 O O . PRO A 1 88 ? 16.321 -2.343 -17.283 1.00 82.12 88 PRO A O 1
ATOM 720 N N . PRO A 1 89 ? 16.728 -3.543 -15.431 1.00 78.69 89 PRO A N 1
ATOM 721 C CA . PRO A 1 89 ? 16.923 -4.778 -16.186 1.00 78.69 89 PRO A CA 1
ATOM 722 C C . PRO A 1 89 ? 15.636 -5.241 -16.866 1.00 78.69 89 PRO A C 1
ATOM 724 O O . PRO A 1 89 ? 15.698 -5.779 -17.964 1.00 78.69 89 PRO A O 1
ATOM 727 N N . MET A 1 90 ? 14.459 -5.004 -16.276 1.00 77.88 90 MET A N 1
ATOM 728 C CA . MET A 1 90 ? 13.198 -5.284 -16.966 1.00 77.88 90 MET A CA 1
ATOM 729 C C . MET A 1 90 ? 13.065 -4.436 -18.234 1.00 77.88 90 MET A C 1
ATOM 731 O O . MET A 1 90 ? 12.770 -4.991 -19.285 1.00 77.88 90 MET A O 1
ATOM 735 N N . LEU A 1 91 ? 13.321 -3.126 -18.173 1.00 75.12 91 LEU A N 1
ATOM 736 C CA . LEU A 1 91 ? 13.251 -2.238 -19.340 1.00 75.12 91 LEU A CA 1
ATOM 737 C C . LEU A 1 91 ? 14.254 -2.636 -20.432 1.00 75.12 91 LEU A C 1
ATOM 739 O O . LEU A 1 91 ? 13.908 -2.626 -21.612 1.00 75.12 91 LEU A O 1
ATOM 743 N N . GLU A 1 92 ? 15.470 -3.031 -20.053 1.00 76.38 92 GLU A N 1
ATOM 744 C CA . GLU A 1 92 ? 16.471 -3.539 -20.998 1.00 76.38 92 GLU A CA 1
ATOM 745 C C . GLU A 1 92 ? 16.017 -4.839 -21.677 1.00 76.38 92 GLU A C 1
ATOM 747 O O . GLU A 1 92 ? 16.140 -4.977 -22.895 1.00 76.38 92 GLU A O 1
ATOM 752 N N . GLU A 1 93 ? 15.447 -5.780 -20.922 1.00 73.38 93 GLU A N 1
ATOM 753 C CA . GLU A 1 93 ? 14.921 -7.035 -21.465 1.00 73.38 93 GLU A CA 1
ATOM 754 C C . GLU A 1 93 ? 13.674 -6.809 -22.339 1.00 73.38 93 GLU A C 1
ATOM 756 O O . GLU A 1 93 ? 13.579 -7.370 -23.431 1.00 73.38 93 GLU A O 1
ATOM 761 N N . PHE A 1 94 ? 12.757 -5.920 -21.942 1.00 72.50 94 PHE A N 1
ATOM 762 C CA . PHE A 1 94 ? 11.625 -5.508 -22.781 1.00 72.50 94 PHE A CA 1
ATOM 763 C C . PHE A 1 94 ? 12.098 -4.836 -24.075 1.00 72.50 94 PHE A C 1
ATOM 765 O O . PHE A 1 94 ? 11.524 -5.083 -25.136 1.00 72.50 94 PHE A O 1
ATOM 772 N N . GLY A 1 95 ? 13.171 -4.044 -24.013 1.00 71.00 95 GLY A N 1
ATOM 773 C CA . GLY A 1 95 ? 13.823 -3.458 -25.18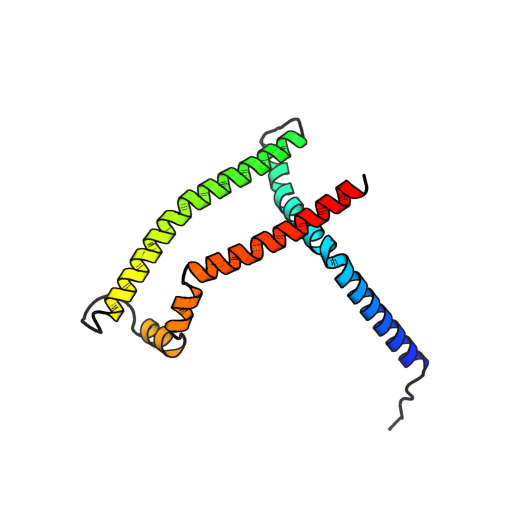1 1.00 71.00 95 GLY A CA 1
ATOM 774 C C . GLY A 1 95 ? 14.326 -4.519 -26.159 1.00 71.00 95 GLY A C 1
ATOM 775 O O . GLY A 1 95 ? 14.005 -4.446 -27.343 1.00 71.00 95 GLY A O 1
ATOM 776 N N . LYS A 1 96 ? 15.033 -5.546 -25.671 1.00 74.31 96 LYS A N 1
ATOM 777 C CA . LYS A 1 96 ? 15.520 -6.670 -26.495 1.00 74.31 96 LYS A CA 1
ATOM 778 C C . LYS A 1 96 ? 14.380 -7.489 -27.092 1.00 74.31 96 LYS A C 1
ATOM 780 O O . LYS A 1 96 ? 14.442 -7.855 -28.260 1.00 74.31 96 LYS A O 1
ATOM 785 N N . VAL A 1 97 ? 13.325 -7.757 -26.322 1.00 71.19 97 VAL A N 1
ATOM 786 C CA . VAL A 1 97 ? 12.135 -8.467 -26.817 1.00 71.19 97 VAL 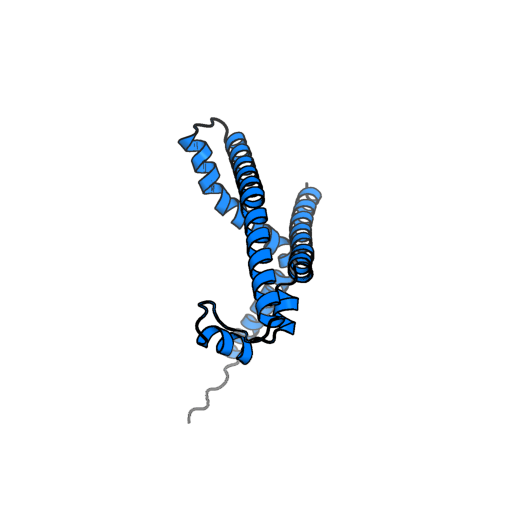A CA 1
ATOM 787 C C . VAL A 1 97 ? 11.428 -7.645 -27.895 1.00 71.19 97 VAL A C 1
ATOM 789 O O . VAL A 1 97 ? 11.023 -8.204 -28.913 1.00 71.19 97 VAL A O 1
ATOM 792 N N . LYS A 1 98 ? 11.332 -6.321 -27.723 1.00 67.75 98 LYS A N 1
ATOM 793 C CA . LYS A 1 98 ? 10.788 -5.416 -28.741 1.00 67.75 98 LYS A CA 1
ATOM 794 C C . LYS A 1 98 ? 11.640 -5.426 -30.006 1.00 67.75 98 LYS A C 1
ATOM 796 O O . LYS A 1 98 ? 11.082 -5.500 -31.092 1.00 67.75 98 LYS A O 1
ATOM 801 N N . ASP A 1 99 ? 12.960 -5.364 -29.870 1.00 69.25 99 ASP A N 1
ATOM 802 C CA . ASP A 1 99 ? 13.885 -5.328 -31.005 1.00 69.25 99 ASP A CA 1
ATOM 803 C C . ASP A 1 99 ? 13.885 -6.656 -31.773 1.00 69.25 99 ASP A C 1
ATOM 805 O O . ASP A 1 99 ? 13.816 -6.667 -32.997 1.00 69.25 99 ASP A O 1
ATOM 809 N N . LEU A 1 100 ? 13.821 -7.786 -31.059 1.00 67.50 100 LEU A N 1
ATOM 810 C CA . LEU A 1 100 ? 13.616 -9.102 -31.659 1.00 67.50 100 LEU A CA 1
ATOM 811 C C . LEU A 1 100 ? 12.278 -9.166 -32.388 1.00 67.50 100 LEU A C 1
ATOM 813 O O . LEU A 1 100 ? 12.257 -9.542 -33.552 1.00 67.50 100 LEU A O 1
ATOM 817 N N . LEU A 1 101 ? 11.174 -8.758 -31.759 1.00 67.31 101 LEU A N 1
ATOM 818 C CA . LEU A 1 101 ? 9.866 -8.724 -32.415 1.00 67.31 101 LEU A CA 1
ATOM 819 C C . LEU A 1 101 ? 9.900 -7.849 -33.675 1.00 67.31 101 LEU A C 1
ATOM 821 O O . LEU A 1 101 ? 9.479 -8.299 -34.733 1.00 67.31 101 LEU A O 1
ATOM 825 N N . VAL A 1 102 ? 10.470 -6.643 -33.607 1.00 65.56 102 VAL A N 1
ATOM 826 C CA . VAL A 1 102 ? 10.620 -5.748 -34.765 1.00 65.56 102 VAL A CA 1
ATOM 827 C C . VAL A 1 102 ? 11.486 -6.384 -35.853 1.00 65.56 102 VAL A C 1
ATOM 829 O O . VAL A 1 102 ? 11.120 -6.300 -37.022 1.00 65.56 102 VAL A O 1
ATOM 832 N N . LEU A 1 103 ? 12.578 -7.068 -35.508 1.00 66.19 103 LEU A N 1
ATOM 833 C CA . LEU A 1 103 ? 13.420 -7.801 -36.455 1.00 66.19 103 LEU A CA 1
ATOM 834 C C . LEU A 1 103 ? 12.666 -8.984 -37.093 1.00 66.19 103 LEU A C 1
ATOM 836 O O . LEU A 1 103 ? 12.762 -9.180 -38.301 1.00 66.19 103 LEU A O 1
ATOM 840 N N . TYR A 1 104 ? 11.863 -9.722 -36.321 1.00 60.47 104 TYR A N 1
ATOM 841 C CA . TYR A 1 104 ? 10.991 -10.801 -36.807 1.00 60.47 104 TYR A CA 1
ATOM 842 C C . TYR A 1 104 ? 9.901 -10.283 -37.757 1.00 60.47 104 TYR A C 1
ATOM 844 O O . TYR A 1 104 ? 9.598 -10.936 -38.755 1.00 60.47 104 TYR A O 1
ATOM 852 N N . PHE A 1 105 ? 9.340 -9.102 -37.477 1.00 61.53 105 PHE A N 1
ATOM 853 C CA . PHE A 1 105 ? 8.312 -8.472 -38.307 1.00 61.53 105 PHE A CA 1
ATOM 854 C C . PHE A 1 105 ? 8.887 -7.761 -39.544 1.00 61.53 105 PHE A C 1
ATOM 856 O O . PHE A 1 105 ? 8.235 -7.742 -40.585 1.00 61.53 105 PHE A O 1
ATOM 863 N N . THR A 1 106 ? 10.103 -7.207 -39.460 1.00 60.56 106 THR A N 1
ATOM 864 C CA . THR A 1 106 ? 10.745 -6.444 -40.550 1.00 60.56 106 THR A CA 1
ATOM 865 C C . THR A 1 106 ? 11.514 -7.349 -41.517 1.00 60.56 106 THR A C 1
ATOM 867 O O . THR A 1 106 ? 11.471 -7.118 -42.721 1.00 60.56 106 THR A O 1
ATOM 870 N N . ASN A 1 107 ? 12.162 -8.415 -41.027 1.00 57.16 107 ASN A N 1
ATOM 871 C CA . ASN A 1 107 ? 12.938 -9.354 -41.854 1.00 57.16 107 ASN A CA 1
ATOM 872 C C . ASN A 1 107 ? 12.151 -10.608 -42.271 1.00 57.16 107 ASN A C 1
ATOM 874 O O . ASN A 1 107 ? 12.769 -11.629 -42.562 1.00 57.16 107 ASN A O 1
ATOM 878 N N . GLY A 1 108 ? 10.813 -10.531 -42.283 1.00 49.31 108 GLY A N 1
ATOM 879 C CA . GLY A 1 108 ? 9.862 -11.526 -42.795 1.00 49.31 108 GLY A CA 1
ATOM 880 C C . GLY A 1 108 ? 10.428 -12.910 -43.143 1.00 49.31 108 GLY A C 1
ATOM 881 O O . GLY A 1 108 ? 11.073 -13.078 -44.174 1.00 49.31 108 GLY A O 1
ATOM 882 N N . ILE A 1 109 ? 10.131 -13.912 -42.30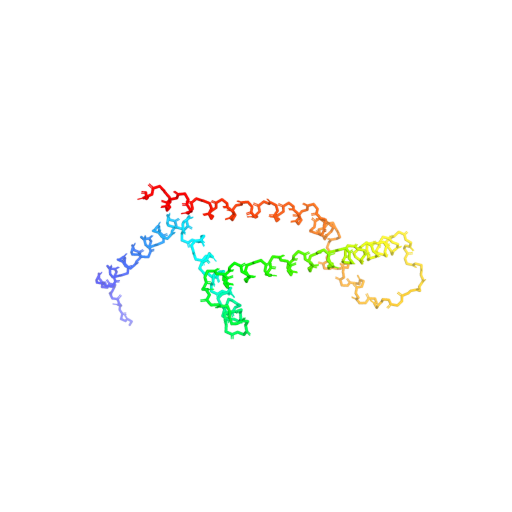6 1.00 53.12 109 ILE A N 1
ATOM 883 C CA . ILE A 1 109 ? 10.228 -15.355 -42.626 1.00 53.12 109 ILE A CA 1
ATOM 884 C C . ILE A 1 109 ? 11.563 -15.755 -43.290 1.00 53.12 109 ILE A C 1
ATOM 886 O O . ILE A 1 109 ? 11.629 -16.651 -44.125 1.00 53.12 109 ILE A O 1
ATOM 890 N N . SER A 1 110 ? 12.670 -15.114 -42.926 1.00 44.81 110 SER A N 1
ATOM 891 C CA . SER A 1 110 ? 13.981 -15.508 -43.436 1.00 44.81 110 SER A CA 1
ATOM 892 C C . SER A 1 110 ? 14.725 -16.277 -42.359 1.00 44.81 110 SER A C 1
ATOM 894 O O . SER A 1 110 ? 15.489 -15.720 -41.585 1.00 44.81 110 SER A O 1
ATOM 896 N N . HIS A 1 111 ? 14.417 -17.577 -42.334 1.00 49.78 111 HIS A N 1
ATOM 897 C CA . HIS A 1 111 ? 15.272 -18.686 -41.915 1.00 49.78 111 HIS A CA 1
ATOM 898 C C . HIS A 1 111 ? 16.048 -18.524 -40.587 1.00 49.78 111 HIS A C 1
ATOM 900 O O . HIS A 1 111 ? 17.046 -17.818 -40.504 1.00 49.78 111 HIS A O 1
ATOM 906 N N . ASN A 1 112 ? 15.702 -19.385 -39.621 1.00 50.66 112 ASN A N 1
ATOM 907 C CA . ASN A 1 112 ? 16.608 -19.907 -38.586 1.00 50.66 112 ASN A CA 1
ATOM 908 C C . ASN A 1 112 ? 16.729 -19.132 -37.254 1.00 50.66 112 ASN A C 1
ATOM 910 O O . ASN A 1 112 ? 17.777 -18.567 -36.944 1.00 50.66 112 ASN A O 1
ATOM 914 N N . SER A 1 113 ? 15.715 -19.234 -36.382 1.00 45.69 113 SER A N 1
ATOM 915 C CA . SER A 1 113 ? 15.953 -19.301 -34.922 1.00 45.69 113 SER A CA 1
ATOM 916 C C . SER A 1 113 ? 14.735 -19.796 -34.114 1.00 45.69 113 SER A C 1
ATOM 918 O O . SER A 1 113 ? 13.817 -19.053 -33.809 1.00 45.69 113 SER A O 1
ATOM 920 N N . ASN A 1 114 ? 14.759 -21.084 -33.756 1.00 53.47 114 ASN A N 1
ATOM 921 C CA . ASN A 1 114 ? 14.285 -21.719 -32.510 1.00 53.47 114 ASN A CA 1
ATOM 922 C C . ASN A 1 114 ? 12.946 -21.371 -31.808 1.00 53.47 114 ASN A C 1
ATOM 924 O O . ASN A 1 114 ? 12.734 -21.883 -30.708 1.00 53.47 114 ASN A O 1
ATOM 928 N N . VAL A 1 115 ? 12.013 -20.612 -32.385 1.00 53.97 115 VAL A N 1
ATOM 929 C CA . VAL A 1 115 ? 10.667 -20.441 -31.799 1.00 53.97 115 VAL A CA 1
ATOM 930 C C . VAL A 1 115 ? 9.671 -21.411 -32.459 1.00 53.97 115 VAL A C 1
ATOM 932 O O . VAL A 1 115 ? 9.540 -21.394 -33.684 1.00 53.97 115 VAL A O 1
ATOM 935 N N . PRO A 1 116 ? 8.977 -22.282 -31.697 1.00 47.78 116 PRO A N 1
ATOM 936 C CA . PRO A 1 116 ? 7.994 -23.209 -32.255 1.00 47.78 116 PRO A CA 1
ATOM 937 C C . PRO A 1 116 ? 6.828 -22.459 -32.917 1.00 47.78 116 PRO A C 1
ATOM 939 O O . PRO A 1 116 ? 6.247 -21.548 -32.326 1.00 47.78 116 PRO A O 1
ATOM 942 N N . GLN A 1 117 ? 6.475 -22.874 -34.140 1.00 56.94 117 GLN A N 1
ATOM 943 C CA . GLN A 1 117 ? 5.429 -22.265 -34.983 1.00 56.94 117 GLN A CA 1
ATOM 944 C C . GLN A 1 117 ? 4.072 -22.120 -34.270 1.00 56.94 117 GLN A C 1
ATOM 946 O O . GLN A 1 117 ? 3.342 -21.170 -34.535 1.00 56.94 117 GLN A O 1
ATOM 951 N N . SER A 1 118 ? 3.795 -22.967 -33.274 1.00 55.84 118 SER A N 1
ATOM 952 C CA . SER A 1 118 ? 2.588 -22.913 -32.446 1.00 55.84 118 SER A CA 1
ATOM 953 C C . SER A 1 118 ? 2.391 -21.597 -31.687 1.00 55.84 118 SER A C 1
ATOM 955 O O . SER A 1 118 ? 1.252 -21.207 -31.462 1.00 55.84 118 SER A O 1
ATOM 957 N N . LEU A 1 119 ? 3.459 -20.887 -31.300 1.00 57.44 119 LEU A N 1
ATOM 958 C CA . LEU A 1 119 ? 3.340 -19.559 -30.679 1.00 57.44 119 LEU A CA 1
ATOM 959 C C . LEU A 1 119 ? 3.038 -18.470 -31.711 1.00 57.44 119 LEU A C 1
ATOM 961 O O . LEU A 1 119 ? 2.347 -17.503 -31.399 1.00 57.44 119 LEU A O 1
ATOM 965 N N . SER A 1 120 ? 3.562 -18.631 -32.927 1.00 55.62 120 SER A N 1
ATOM 966 C CA . SER A 1 120 ? 3.354 -17.684 -34.022 1.00 55.62 120 SER A CA 1
ATOM 967 C C . SER A 1 120 ? 1.896 -17.705 -34.465 1.00 55.62 120 SER A C 1
ATOM 969 O O . SER A 1 120 ? 1.267 -16.651 -34.508 1.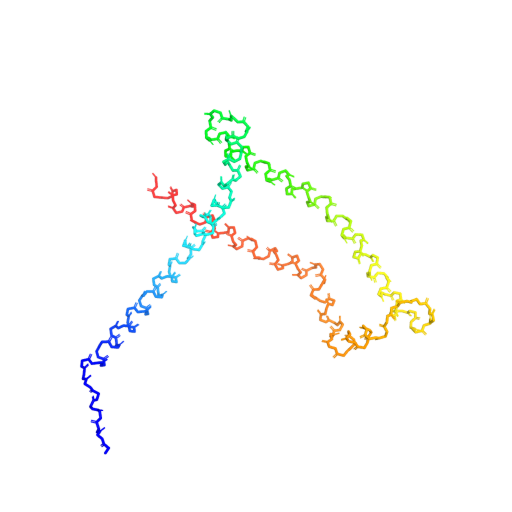00 55.62 120 SER A O 1
ATOM 971 N N . ASP A 1 121 ? 1.335 -18.902 -34.650 1.00 61.28 121 ASP A N 1
ATOM 972 C CA . ASP A 1 121 ? -0.067 -19.085 -35.026 1.00 61.28 121 ASP A CA 1
ATOM 973 C C . ASP A 1 121 ? -1.016 -18.609 -33.910 1.00 61.28 121 ASP A C 1
ATOM 975 O O . ASP A 1 121 ? -1.981 -17.895 -34.172 1.00 61.28 121 ASP A O 1
ATOM 979 N N . PHE A 1 122 ? -0.698 -18.890 -32.637 1.00 62.62 122 PHE A N 1
ATOM 980 C CA . PHE A 1 122 ? -1.554 -18.502 -31.507 1.00 62.62 122 PHE A CA 1
ATOM 981 C C . PHE A 1 122 ? -1.612 -16.985 -31.279 1.00 62.62 122 PHE A C 1
ATOM 983 O O . PHE A 1 122 ? -2.669 -16.450 -30.934 1.00 62.62 122 PHE A O 1
ATOM 990 N N . ILE A 1 123 ? -0.490 -16.284 -31.478 1.00 61.41 123 ILE A N 1
ATOM 991 C CA . ILE A 1 123 ? -0.434 -14.823 -31.366 1.00 61.41 123 ILE A CA 1
ATOM 992 C C . ILE A 1 123 ? -1.123 -14.162 -32.566 1.00 61.41 123 ILE A C 1
ATOM 994 O O . ILE A 1 123 ? -1.860 -13.200 -32.367 1.00 61.41 123 ILE A O 1
ATOM 998 N N . HIS A 1 124 ? -0.943 -14.688 -33.782 1.00 57.84 124 HIS A N 1
ATOM 999 C CA . HIS A 1 124 ? -1.593 -14.146 -34.978 1.00 57.84 124 HIS A CA 1
ATOM 1000 C C . HIS A 1 124 ? -3.117 -14.326 -34.978 1.00 57.84 124 HIS A C 1
ATOM 1002 O O . HIS A 1 124 ? -3.826 -13.468 -35.498 1.00 57.84 124 HIS A O 1
ATOM 1008 N N . GLU A 1 125 ? -3.618 -15.428 -34.416 1.00 62.81 125 GLU A N 1
ATOM 1009 C CA . GLU A 1 125 ? -5.040 -15.780 -34.470 1.00 62.81 125 GLU A CA 1
ATOM 1010 C C . GLU A 1 125 ? -5.865 -15.154 -33.336 1.00 62.81 125 GLU A C 1
ATOM 1012 O O . GLU A 1 125 ? -7.028 -14.811 -33.539 1.00 62.81 125 GLU A O 1
ATOM 1017 N N . ASN A 1 126 ? -5.280 -14.960 -32.147 1.00 59.94 126 ASN A N 1
ATOM 1018 C CA . ASN A 1 126 ? -6.036 -14.522 -30.967 1.00 59.94 126 ASN A CA 1
ATOM 1019 C C . ASN A 1 126 ? -5.711 -13.108 -30.491 1.00 59.94 126 ASN A C 1
ATOM 1021 O O . ASN A 1 126 ? -6.441 -12.580 -29.647 1.00 59.94 126 ASN A O 1
ATOM 1025 N N . ILE A 1 127 ? -4.625 -12.492 -30.970 1.00 58.19 127 ILE A N 1
ATOM 1026 C CA . ILE A 1 127 ? -4.174 -11.225 -30.412 1.00 58.19 127 ILE A CA 1
ATOM 1027 C C . ILE A 1 127 ? -3.868 -10.185 -31.493 1.00 58.19 127 ILE A C 1
ATOM 1029 O O . ILE A 1 127 ? -2.817 -10.173 -32.126 1.00 58.19 127 ILE A O 1
ATOM 1033 N N . ASP A 1 128 ? -4.807 -9.252 -31.644 1.00 60.53 128 ASP A N 1
ATOM 1034 C CA . ASP A 1 128 ? -4.707 -8.116 -32.553 1.00 60.53 128 ASP A CA 1
ATOM 1035 C C . ASP A 1 128 ? -3.527 -7.205 -32.154 1.00 60.53 128 ASP A C 1
ATOM 1037 O O . ASP A 1 128 ? -3.512 -6.584 -31.082 1.00 60.53 128 ASP A O 1
ATOM 1041 N N . MET A 1 129 ? -2.514 -7.151 -33.021 1.00 54.91 129 MET A N 1
ATOM 1042 C CA . MET A 1 129 ? -1.213 -6.504 -32.793 1.00 54.91 129 MET A CA 1
ATOM 1043 C C . MET A 1 129 ? -1.339 -5.019 -32.442 1.00 54.91 129 MET A C 1
ATOM 1045 O O . MET A 1 129 ? -0.537 -4.478 -31.677 1.00 54.91 129 MET A O 1
ATOM 1049 N N . ASN A 1 130 ? -2.388 -4.364 -32.942 1.00 58.66 130 ASN A N 1
ATOM 1050 C CA . ASN A 1 130 ? -2.680 -2.967 -32.637 1.00 58.66 130 ASN A CA 1
ATOM 1051 C C . ASN A 1 130 ? -3.172 -2.773 -31.192 1.00 58.66 130 ASN A C 1
ATOM 1053 O O . ASN A 1 130 ? -2.912 -1.744 -30.567 1.00 58.66 130 ASN A O 1
ATOM 1057 N N . THR A 1 131 ? -3.860 -3.770 -30.634 1.00 58.44 131 THR A N 1
ATOM 1058 C CA . THR A 1 131 ? -4.406 -3.722 -29.274 1.00 58.44 131 THR A CA 1
ATOM 1059 C C . THR A 1 131 ? -3.334 -4.028 -28.233 1.00 58.44 131 THR A C 1
ATOM 1061 O O . THR A 1 131 ? -3.261 -3.316 -27.231 1.00 58.44 131 THR A O 1
ATOM 1064 N N . LEU A 1 132 ? -2.442 -4.996 -28.484 1.00 62.62 132 LEU A N 1
ATOM 1065 C CA . LEU A 1 132 ? -1.311 -5.241 -27.582 1.00 62.62 132 LEU A CA 1
ATOM 1066 C C . LEU A 1 132 ? -0.333 -4.086 -27.544 1.00 62.62 132 LEU A C 1
ATOM 1068 O O . LEU A 1 132 ? 0.018 -3.665 -26.448 1.00 62.62 132 LEU A O 1
ATOM 1072 N N . ASN A 1 133 ? 0.067 -3.538 -28.695 1.00 60.47 133 ASN A N 1
ATOM 1073 C CA . ASN A 1 133 ? 0.949 -2.375 -28.689 1.00 60.47 133 ASN A CA 1
ATOM 1074 C C . ASN A 1 133 ? 0.312 -1.215 -27.926 1.00 60.47 133 ASN A C 1
ATOM 1076 O O . ASN A 1 133 ? 1.006 -0.533 -27.190 1.00 60.47 133 ASN A O 1
ATOM 1080 N N . ARG A 1 134 ? -1.009 -1.023 -27.996 1.00 62.09 134 ARG A N 1
ATOM 1081 C CA . ARG A 1 134 ? -1.700 0.054 -27.271 1.00 62.09 134 ARG A CA 1
ATOM 1082 C C . ARG A 1 134 ? -1.880 -0.210 -25.768 1.00 62.09 134 ARG A C 1
ATOM 1084 O O . ARG A 1 134 ? -1.999 0.747 -25.007 1.00 62.09 134 ARG A O 1
ATOM 1091 N N . ILE A 1 135 ? -1.920 -1.471 -25.331 1.00 63.12 135 ILE A N 1
ATOM 1092 C CA . ILE A 1 135 ? -2.025 -1.859 -23.909 1.00 63.12 135 ILE A CA 1
ATOM 1093 C C . ILE A 1 135 ? -0.642 -1.933 -23.248 1.00 63.12 135 ILE A C 1
ATOM 1095 O O . ILE A 1 135 ? -0.503 -1.485 -22.116 1.00 63.12 135 ILE A O 1
ATOM 1099 N N . LEU A 1 136 ? 0.370 -2.462 -23.944 1.00 61.94 136 LEU A N 1
ATOM 1100 C CA . LEU A 1 136 ? 1.765 -2.516 -23.489 1.00 61.94 136 LEU A CA 1
ATOM 1101 C C . LEU A 1 136 ? 2.536 -1.213 -23.721 1.00 61.94 136 LEU A C 1
ATOM 1103 O O . LEU A 1 136 ? 3.617 -1.063 -23.158 1.00 61.94 136 LEU A O 1
ATOM 1107 N N . SER A 1 137 ? 2.014 -0.275 -24.521 1.00 62.66 137 SER A N 1
ATOM 1108 C CA . SER A 1 137 ? 2.612 1.057 -24.637 1.00 62.66 137 SER A CA 1
ATOM 1109 C C . SER A 1 137 ? 2.670 1.679 -23.253 1.00 62.66 137 SER A C 1
ATOM 1111 O O . SER A 1 137 ? 1.628 1.901 -22.627 1.00 62.66 137 SER A O 1
ATOM 1113 N N . GLU A 1 138 ? 3.890 1.971 -22.801 1.00 59.19 138 GLU A N 1
ATOM 1114 C CA . GLU A 1 138 ? 4.180 2.572 -21.499 1.00 59.19 138 GLU A CA 1
ATOM 1115 C C . GLU A 1 138 ? 3.230 3.736 -21.192 1.00 59.19 138 GLU A C 1
ATOM 1117 O O . GLU A 1 138 ? 2.751 3.861 -20.074 1.00 59.19 138 GLU A O 1
ATOM 1122 N N . GLU A 1 139 ? 2.841 4.519 -22.197 1.00 61.81 139 GLU A N 1
ATOM 1123 C CA . GLU A 1 139 ? 1.942 5.661 -22.054 1.00 61.81 139 GLU A CA 1
ATOM 1124 C C . GLU A 1 139 ? 0.560 5.319 -21.461 1.00 61.81 139 GLU A C 1
ATOM 1126 O O . GLU A 1 139 ? 0.055 6.070 -20.629 1.00 61.81 139 GLU A O 1
ATOM 1131 N N . ASN A 1 140 ? -0.048 4.177 -21.803 1.00 67.62 140 ASN A N 1
ATOM 1132 C CA . ASN A 1 140 ? -1.383 3.808 -21.313 1.00 67.62 140 ASN A CA 1
ATOM 1133 C C . ASN A 1 140 ? -1.351 3.185 -19.913 1.00 67.62 140 ASN A C 1
ATOM 1135 O O . ASN A 1 140 ? -2.227 3.470 -19.089 1.00 67.62 140 ASN A O 1
ATOM 1139 N N . ILE A 1 141 ? -0.337 2.368 -19.618 1.00 71.31 141 ILE A N 1
ATOM 1140 C CA . ILE A 1 141 ? -0.128 1.805 -18.276 1.00 71.31 141 ILE A CA 1
ATOM 1141 C C . ILE A 1 141 ? 0.239 2.931 -17.312 1.00 71.31 141 ILE A C 1
ATOM 1143 O O . ILE A 1 141 ? -0.371 3.067 -16.249 1.00 71.31 141 ILE A O 1
ATOM 1147 N N . ILE A 1 142 ? 1.172 3.795 -17.716 1.00 72.25 142 ILE A N 1
ATOM 1148 C CA . ILE A 1 142 ? 1.583 4.955 -16.934 1.00 72.25 142 ILE A CA 1
ATOM 1149 C C . ILE A 1 142 ? 0.413 5.922 -16.771 1.00 72.25 142 ILE A C 1
ATOM 1151 O O . ILE A 1 142 ? 0.179 6.349 -15.647 1.00 72.25 142 ILE A O 1
ATOM 1155 N N . ASN A 1 143 ? -0.396 6.202 -17.799 1.00 72.81 143 ASN A N 1
ATOM 1156 C CA . ASN A 1 143 ? -1.591 7.038 -17.636 1.00 72.81 143 ASN A CA 1
ATOM 1157 C C . ASN A 1 143 ? -2.642 6.399 -16.723 1.00 72.81 143 ASN A C 1
ATOM 1159 O O . ASN A 1 143 ? -3.231 7.093 -15.899 1.00 72.81 143 ASN A O 1
ATOM 1163 N N . THR A 1 144 ? -2.870 5.089 -16.795 1.00 73.12 144 THR A N 1
ATOM 1164 C CA . THR A 1 144 ? -3.856 4.413 -15.934 1.00 73.12 144 THR A CA 1
ATOM 1165 C C . THR A 1 144 ? -3.423 4.432 -14.468 1.00 73.12 144 THR A C 1
ATOM 1167 O O . THR A 1 144 ? -4.218 4.772 -13.589 1.00 73.12 144 THR A O 1
ATOM 1170 N N . ILE A 1 145 ? -2.147 4.152 -14.191 1.00 74.06 145 ILE A N 1
ATOM 1171 C CA . ILE A 1 145 ? -1.573 4.241 -12.842 1.00 74.06 145 ILE A CA 1
ATOM 1172 C C . ILE A 1 145 ? -1.583 5.697 -12.365 1.00 74.06 145 ILE A C 1
ATOM 1174 O O . ILE A 1 145 ? -2.077 5.987 -11.275 1.00 74.06 145 ILE A O 1
ATOM 1178 N N . LYS A 1 146 ? -1.130 6.632 -13.205 1.00 74.06 146 LYS A N 1
ATOM 1179 C CA . LYS A 1 146 ? -1.095 8.070 -12.913 1.00 74.06 146 LYS A CA 1
ATOM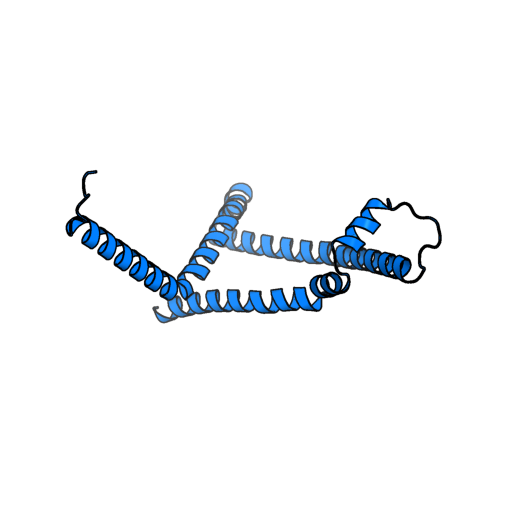 1180 C C . LYS A 1 146 ? -2.483 8.668 -12.705 1.00 74.06 146 LYS A C 1
ATOM 1182 O O . LYS A 1 146 ? -2.585 9.654 -11.997 1.00 74.06 146 LYS A O 1
ATOM 1187 N N . ASN A 1 147 ? -3.544 8.073 -13.243 1.00 77.75 147 ASN A N 1
ATOM 1188 C CA . ASN A 1 147 ? -4.920 8.523 -13.019 1.00 77.75 147 ASN A CA 1
ATOM 1189 C C . ASN A 1 147 ? -5.589 7.849 -11.809 1.00 77.75 147 ASN A C 1
ATOM 1191 O O . ASN A 1 147 ? -6.498 8.423 -11.207 1.00 77.75 147 ASN A O 1
ATOM 1195 N N . THR A 1 148 ? -5.150 6.647 -11.431 1.00 76.50 148 THR A N 1
ATOM 1196 C CA . THR A 1 148 ? -5.747 5.872 -10.329 1.00 76.50 148 THR A CA 1
ATOM 1197 C C . THR A 1 148 ? -5.098 6.203 -8.986 1.00 76.50 148 THR A C 1
ATOM 1199 O O . THR A 1 148 ? -5.797 6.387 -7.990 1.00 76.50 148 THR A O 1
ATOM 1202 N N . VAL A 1 149 ? -3.771 6.356 -8.956 1.00 79.25 149 VAL A N 1
ATOM 1203 C CA . VAL A 1 149 ? -3.010 6.673 -7.737 1.00 79.25 149 VAL A CA 1
ATOM 1204 C C . VAL A 1 149 ? -3.457 7.996 -7.093 1.00 79.25 149 VAL A C 1
ATOM 1206 O O . VAL A 1 149 ? -3.716 7.993 -5.889 1.00 79.25 149 VAL A O 1
ATOM 1209 N N . PRO A 1 150 ? -3.648 9.109 -7.832 1.00 79.69 150 PRO A N 1
ATOM 1210 C CA . PRO A 1 150 ? -4.093 10.367 -7.233 1.00 79.69 150 PRO A CA 1
ATOM 1211 C C . PRO A 1 150 ? -5.523 10.305 -6.705 1.00 79.69 150 PRO A C 1
ATOM 1213 O O . PRO A 1 150 ? -5.817 10.930 -5.693 1.00 79.69 150 PRO A O 1
ATOM 1216 N N . LYS A 1 151 ? -6.410 9.530 -7.344 1.00 75.00 151 LYS A N 1
ATOM 1217 C CA . LYS A 1 151 ? -7.779 9.323 -6.847 1.00 75.00 151 LYS A CA 1
ATOM 1218 C C . LYS A 1 151 ? -7.779 8.596 -5.505 1.00 75.00 151 LYS A C 1
ATOM 1220 O O . LYS A 1 151 ? -8.482 9.010 -4.591 1.00 75.00 151 LYS A O 1
ATOM 1225 N N . LEU A 1 152 ? -6.954 7.559 -5.362 1.00 76.12 152 LEU A N 1
ATOM 1226 C CA . LEU A 1 152 ? -6.776 6.863 -4.085 1.00 76.12 152 LEU A CA 1
ATOM 1227 C C . LEU A 1 152 ? -6.155 7.786 -3.025 1.00 76.12 152 LEU A C 1
ATOM 1229 O O . LEU A 1 152 ? -6.585 7.777 -1.874 1.00 76.12 152 LEU A O 1
ATOM 1233 N N . TRP A 1 153 ? -5.196 8.628 -3.421 1.00 77.50 153 TRP A N 1
ATOM 1234 C CA . TRP A 1 153 ? -4.585 9.626 -2.541 1.00 77.50 153 TRP A CA 1
ATOM 1235 C C . TRP A 1 153 ? -5.575 10.708 -2.081 1.00 77.50 153 TRP A C 1
ATOM 1237 O O . TRP A 1 153 ? -5.581 11.061 -0.904 1.00 77.50 153 TRP A O 1
ATOM 1247 N N . MET A 1 154 ? -6.451 11.195 -2.967 1.00 78.69 154 MET A N 1
ATOM 1248 C CA . MET A 1 154 ? -7.509 12.151 -2.614 1.00 78.69 154 MET A CA 1
ATOM 1249 C C . MET A 1 154 ? -8.463 11.574 -1.569 1.00 78.69 154 MET A C 1
ATOM 1251 O O . MET A 1 154 ? -8.714 12.235 -0.568 1.00 78.69 154 MET A O 1
ATOM 1255 N N . LEU A 1 155 ? -8.927 10.333 -1.743 1.00 76.25 155 LEU A N 1
ATOM 1256 C CA . LEU A 1 155 ? -9.828 9.682 -0.781 1.00 76.25 155 LEU A CA 1
ATOM 1257 C C . LEU A 1 155 ? -9.178 9.522 0.606 1.00 76.25 155 LEU A C 1
ATOM 1259 O O . LEU A 1 155 ? -9.814 9.743 1.641 1.00 76.25 155 LEU A O 1
ATOM 1263 N N . LEU A 1 156 ? -7.886 9.179 0.637 1.00 72.75 156 LEU A N 1
ATOM 1264 C CA . LEU A 1 156 ? -7.113 9.115 1.879 1.00 72.75 156 LEU A CA 1
ATOM 1265 C C . LEU A 1 156 ? -6.960 10.504 2.523 1.00 72.75 156 LEU A C 1
ATOM 1267 O O . LEU A 1 156 ? -7.168 10.645 3.727 1.00 72.75 156 LEU A O 1
ATOM 1271 N N . SER A 1 157 ? -6.650 11.536 1.734 1.00 75.06 157 SER A N 1
ATOM 1272 C CA . SER A 1 157 ? -6.483 12.909 2.225 1.00 75.06 157 SER A CA 1
ATOM 1273 C C . SER A 1 157 ? -7.788 13.526 2.733 1.00 75.06 157 SER A C 1
ATOM 1275 O O . SER A 1 157 ? -7.767 14.237 3.735 1.00 75.06 157 SER A O 1
ATOM 1277 N N . GLU A 1 158 ? -8.922 13.261 2.083 1.00 73.19 158 GLU A N 1
ATOM 1278 C CA . GLU A 1 158 ? -10.237 13.734 2.535 1.00 73.19 158 GLU A CA 1
ATOM 1279 C C . GLU A 1 158 ? -10.621 13.124 3.886 1.00 73.19 158 GLU A C 1
ATOM 1281 O O . GLU A 1 158 ? -11.110 13.826 4.771 1.00 73.19 158 GLU A O 1
ATOM 1286 N N . SER A 1 159 ? -10.311 11.841 4.088 1.00 69.69 159 SER A N 1
ATOM 1287 C CA . SER A 1 159 ? -10.542 11.158 5.367 1.00 69.69 159 SER A CA 1
ATOM 1288 C C . SER A 1 159 ? -9.700 11.749 6.503 1.00 69.69 159 SER A C 1
ATOM 1290 O O . SER A 1 159 ? -10.179 11.887 7.628 1.00 69.69 159 SER A O 1
ATOM 1292 N N . ILE A 1 160 ? -8.454 12.140 6.212 1.00 74.56 160 ILE A N 1
ATOM 1293 C CA . ILE A 1 160 ? -7.560 12.797 7.176 1.00 74.56 160 ILE A CA 1
ATOM 1294 C C . ILE A 1 160 ? -8.069 14.205 7.513 1.00 74.56 160 ILE A C 1
ATOM 1296 O O . ILE A 1 160 ? -8.148 14.559 8.687 1.00 74.56 160 ILE A O 1
ATOM 1300 N N . ASN A 1 161 ? -8.477 14.987 6.511 1.00 74.31 161 ASN A N 1
ATOM 1301 C CA . ASN A 1 161 ? -9.009 16.336 6.722 1.00 74.31 161 ASN A CA 1
ATOM 1302 C C . ASN A 1 161 ? -10.300 16.336 7.552 1.00 74.31 161 ASN A C 1
ATOM 1304 O O . ASN A 1 161 ? -10.485 17.222 8.381 1.00 74.31 161 ASN A O 1
ATOM 1308 N N . PHE A 1 162 ? -11.167 15.332 7.392 1.00 72.62 162 PHE A N 1
ATOM 1309 C CA . PHE A 1 162 ? -12.362 15.186 8.228 1.00 72.62 162 PHE A CA 1
ATOM 1310 C C . PHE A 1 162 ? -12.015 14.929 9.704 1.00 72.62 162 PHE A C 1
ATOM 1312 O O . PHE A 1 162 ? -12.612 15.535 10.591 1.00 72.62 162 PHE A O 1
ATOM 1319 N N . LEU A 1 163 ? -11.014 14.082 9.976 1.00 68.69 163 LEU A N 1
ATOM 1320 C CA . LEU A 1 163 ? -10.535 13.825 11.340 1.00 68.69 163 LEU A CA 1
ATOM 1321 C C . LEU A 1 163 ? -9.882 15.057 11.978 1.00 68.69 163 LEU A C 1
ATOM 1323 O O . LEU A 1 163 ? -10.050 15.271 13.173 1.00 68.69 163 LEU A O 1
ATOM 1327 N N . PHE A 1 164 ? -9.170 15.875 11.199 1.00 69.69 164 PHE A N 1
ATOM 1328 C CA . PHE A 1 164 ? -8.597 17.134 11.686 1.00 69.69 164 PHE A CA 1
ATOM 1329 C C . PHE A 1 164 ? -9.625 18.259 11.820 1.00 69.69 164 PHE A C 1
ATOM 1331 O O . PHE A 1 164 ? -9.430 19.147 12.634 1.00 69.69 164 PHE A O 1
ATOM 1338 N N . SER A 1 165 ? -10.715 18.234 11.053 1.00 72.62 165 SER A N 1
ATOM 1339 C CA . SER A 1 165 ? -11.781 19.237 11.153 1.00 72.62 165 SER A CA 1
ATOM 1340 C C . SER A 1 165 ? -12.695 19.033 12.365 1.00 72.62 165 SER A C 1
ATOM 1342 O O . SER A 1 165 ? -13.428 19.956 12.716 1.00 72.62 165 SER A O 1
ATOM 1344 N N . ILE A 1 166 ? -12.720 17.830 12.951 1.00 69.75 166 ILE A N 1
ATOM 1345 C CA . ILE A 1 166 ? -13.534 17.514 14.135 1.00 69.75 166 ILE A CA 1
ATOM 1346 C C . ILE A 1 166 ? -12.794 17.801 15.456 1.00 69.75 166 ILE A C 1
ATOM 1348 O O . ILE A 1 166 ? -13.425 17.776 16.513 1.00 69.75 166 ILE A O 1
ATOM 1352 N N . LEU A 1 167 ? -11.473 18.010 15.390 1.00 51.12 167 LEU A N 1
ATOM 1353 C CA . LEU A 1 167 ? -10.554 18.189 16.517 1.00 51.12 167 LEU A CA 1
ATOM 1354 C C . LEU A 1 167 ? -10.191 19.667 16.689 1.00 51.12 167 LEU A C 1
ATOM 1356 O O . LEU A 1 167 ? -10.117 20.103 17.858 1.00 51.12 167 LEU A O 1
#

InterPro domains:
  IPR002549 Transmembrane protein TqsA-like [PF01594] (19-164)

Secondary structure (DSSP, 8-state):
-------HHHHHHHHHHHHHHHHHHHHHHHHHHHHHHHHHHHHHHHHHHHHHHHHHHHS--S-HHHHHHHHHHHHHHHHHHHHHHHHHHHHHHHHHHHHHHHHHHHSTT-S-----HHHHHHHHHH--HHHHHHHHSHHHHHHHHHHHHHHHHHHHHHHHHHHHH--

Foldseek 3Di:
DDDPPPPVVVVVVVVVVVVVVVVVVVVCVVCVLQVVLVVVVVVVCVVLVVLLVCCCPVVVDPDSVVSSVVSVVVVVVCVVVCCVVPVVVVVVVVVVVVVVVCCCVVVDPPDDDDDDCVVVCCCVPPPDPVVVCVCPVPVVVVVVCVVVVVVSVVSNVVNVVVVVVVD

pLDDT: mean 73.39, std 12.18, range [44.81, 95.25]